Protein AF-A0A259EKZ0-F1 (afdb_monomer_lite)

pLDDT: mean 72.71, std 20.02, range [37.66, 96.44]

Radius of gyration: 30.06 Å; chains: 1; bounding box: 43×75×86 Å

Structure (mmCIF, N/CA/C/O backbone):
data_AF-A0A259EKZ0-F1
#
_entry.id   AF-A0A259EKZ0-F1
#
loop_
_atom_site.group_PDB
_atom_site.id
_atom_site.type_symbol
_atom_site.label_atom_id
_atom_site.label_alt_id
_atom_site.label_comp_id
_atom_site.label_asym_id
_atom_site.label_entity_id
_atom_site.label_seq_id
_atom_site.pdbx_PDB_ins_code
_atom_site.Cartn_x
_atom_site.Cartn_y
_atom_site.Cartn_z
_atom_site.occupancy
_atom_site.B_iso_or_equiv
_atom_site.auth_seq_id
_atom_site.auth_comp_id
_atom_site.auth_asym_id
_atom_site.auth_atom_id
_atom_site.pdbx_PDB_model_num
ATOM 1 N N . MET A 1 1 ? -1.429 -58.057 -19.373 1.00 39.81 1 MET A N 1
ATOM 2 C CA . MET A 1 1 ? -1.289 -56.823 -18.570 1.00 39.81 1 MET A CA 1
ATOM 3 C C . MET A 1 1 ? -2.465 -55.920 -18.912 1.00 39.81 1 MET A C 1
ATOM 5 O O . MET A 1 1 ? -2.456 -55.294 -19.960 1.00 39.81 1 MET A O 1
ATOM 9 N N . ALA A 1 2 ? -3.534 -55.968 -18.116 1.00 43.31 2 ALA A N 1
ATOM 10 C CA . ALA A 1 2 ? -4.742 -55.179 -18.349 1.00 43.31 2 ALA A CA 1
ATOM 11 C C . ALA A 1 2 ? -4.635 -53.874 -17.549 1.00 43.31 2 ALA A C 1
ATOM 13 O O . ALA A 1 2 ? -4.709 -53.898 -16.321 1.00 43.31 2 ALA A O 1
ATOM 14 N N . ASN A 1 3 ? -4.416 -52.750 -18.235 1.00 46.81 3 ASN A N 1
ATOM 15 C CA . ASN A 1 3 ? -4.406 -51.433 -17.605 1.00 46.81 3 ASN A CA 1
ATOM 16 C C . ASN A 1 3 ? -5.841 -51.048 -17.236 1.00 46.81 3 ASN A C 1
ATOM 18 O O . ASN A 1 3 ? -6.674 -50.747 -18.089 1.00 46.81 3 ASN A O 1
ATOM 22 N N . LYS A 1 4 ? -6.137 -51.100 -15.937 1.00 61.44 4 LYS A N 1
ATOM 23 C CA . LYS A 1 4 ? -7.416 -50.691 -15.363 1.00 61.44 4 LYS A CA 1
ATOM 24 C C . LYS A 1 4 ? -7.486 -49.164 -15.424 1.00 61.44 4 LYS A C 1
ATOM 26 O O . LYS A 1 4 ? -6.859 -48.478 -14.624 1.00 61.44 4 LYS A O 1
ATOM 31 N N . HIS A 1 5 ? -8.206 -48.634 -16.409 1.00 58.84 5 HIS A N 1
ATOM 32 C CA . HIS A 1 5 ? -8.471 -47.204 -16.529 1.00 58.84 5 HIS A CA 1
ATOM 33 C C . HIS A 1 5 ? -9.326 -46.749 -15.338 1.00 58.84 5 HIS A C 1
ATOM 35 O O . HIS A 1 5 ? -10.540 -46.955 -15.309 1.00 58.84 5 HIS A O 1
ATOM 41 N N . TYR A 1 6 ? -8.683 -46.164 -14.327 1.00 60.72 6 TYR A N 1
ATOM 42 C CA . TYR A 1 6 ? -9.374 -45.503 -13.227 1.00 60.72 6 TYR A CA 1
ATOM 43 C C . TYR A 1 6 ? -10.045 -44.237 -13.768 1.00 60.72 6 TYR A C 1
ATOM 45 O O . TYR A 1 6 ? -9.389 -43.272 -14.151 1.00 60.72 6 TYR A O 1
ATOM 53 N N . SER A 1 7 ? -11.374 -44.287 -13.852 1.00 58.12 7 SER A N 1
ATOM 54 C CA . SER A 1 7 ? -12.215 -43.179 -14.299 1.00 58.12 7 SER A CA 1
ATOM 55 C C . SER A 1 7 ? -12.015 -41.952 -13.391 1.00 58.12 7 SER A C 1
ATOM 57 O O . SER A 1 7 ? -12.123 -42.084 -12.166 1.00 58.12 7 SER A O 1
ATOM 59 N N . PRO A 1 8 ? -11.791 -40.746 -13.950 1.00 55.62 8 PRO A N 1
ATOM 60 C CA . PRO A 1 8 ? -11.497 -39.522 -13.191 1.00 55.62 8 PRO A CA 1
ATOM 61 C C . PRO A 1 8 ? -12.662 -39.062 -12.299 1.00 55.62 8 PRO A C 1
ATOM 63 O O . PRO A 1 8 ? -12.497 -38.184 -11.457 1.00 55.62 8 PRO A O 1
ATOM 66 N N . ARG A 1 9 ? -13.844 -39.678 -12.440 1.00 53.50 9 ARG A N 1
ATOM 67 C CA . ARG A 1 9 ? -15.024 -39.389 -11.616 1.00 53.50 9 ARG A CA 1
ATOM 68 C C . ARG A 1 9 ? -14.897 -39.864 -10.168 1.00 53.50 9 ARG A C 1
ATOM 70 O O . ARG A 1 9 ? -15.543 -39.290 -9.303 1.00 53.50 9 ARG A O 1
ATOM 77 N N . ILE A 1 10 ? -14.055 -40.863 -9.890 1.00 54.72 10 ILE A N 1
ATOM 78 C CA . ILE A 1 10 ? -13.873 -41.383 -8.523 1.00 54.72 10 ILE A CA 1
ATOM 79 C C . ILE A 1 10 ? -12.970 -40.453 -7.693 1.00 54.72 10 ILE A C 1
ATOM 81 O O . ILE A 1 10 ? -13.181 -40.299 -6.494 1.00 54.72 10 ILE A O 1
ATOM 85 N N . LEU A 1 11 ? -12.024 -39.757 -8.334 1.00 51.75 11 LEU A N 1
ATOM 86 C CA . LEU A 1 11 ? -11.139 -38.788 -7.674 1.00 51.75 11 LEU A CA 1
ATOM 87 C C . LEU A 1 11 ? -11.866 -37.498 -7.257 1.00 51.75 11 LEU A C 1
ATOM 89 O O . LEU A 1 11 ? -11.488 -36.886 -6.263 1.00 51.75 11 LEU A O 1
ATOM 93 N N . LEU A 1 12 ? -12.942 -37.115 -7.952 1.00 55.41 12 LEU A N 1
ATOM 94 C CA . LEU A 1 12 ? -13.707 -35.904 -7.626 1.00 55.41 12 LEU A CA 1
ATOM 95 C C . LEU A 1 12 ? -14.600 -36.059 -6.379 1.00 55.41 12 LEU A C 1
ATOM 97 O O . LEU A 1 12 ? -14.952 -35.064 -5.755 1.00 55.41 12 LEU A O 1
ATOM 101 N N . ALA A 1 13 ? -14.949 -37.291 -5.994 1.00 54.62 13 ALA A N 1
ATOM 102 C CA . ALA A 1 13 ? -15.836 -37.553 -4.858 1.00 54.62 13 ALA A CA 1
ATOM 103 C C . ALA A 1 13 ? -15.136 -37.440 -3.486 1.00 54.62 13 ALA A C 1
ATOM 105 O O . ALA A 1 13 ? -15.801 -37.219 -2.479 1.00 54.62 13 ALA A O 1
ATOM 106 N N . LEU A 1 14 ? -13.803 -37.552 -3.435 1.00 55.97 14 LEU A N 1
ATOM 107 C CA . LEU A 1 14 ? -13.021 -37.515 -2.188 1.00 55.97 14 LEU A CA 1
ATOM 108 C C . LEU A 1 14 ? -12.605 -36.101 -1.740 1.00 55.97 14 LEU A C 1
ATOM 110 O O . LEU A 1 14 ? -12.159 -35.936 -0.610 1.00 55.97 14 LEU A O 1
ATOM 114 N N . LEU A 1 15 ? -12.779 -35.075 -2.581 1.00 58.31 15 LEU A N 1
ATOM 115 C CA . LEU A 1 15 ? -12.463 -33.678 -2.239 1.00 58.31 15 LEU A CA 1
ATOM 116 C C . LEU A 1 15 ? -13.588 -32.947 -1.477 1.00 58.31 15 LEU A C 1
ATOM 118 O O . LEU A 1 15 ? -13.359 -31.857 -0.961 1.00 58.31 15 LEU A O 1
ATOM 122 N N . GLY A 1 16 ? -14.794 -33.520 -1.390 1.00 52.62 16 GLY A N 1
ATOM 123 C CA . GLY A 1 16 ? -15.970 -32.841 -0.825 1.00 52.62 16 GLY A CA 1
ATOM 124 C C . GLY A 1 16 ? -16.167 -32.969 0.691 1.00 52.62 16 GLY A C 1
ATOM 125 O O . GLY A 1 16 ? -16.955 -32.224 1.264 1.00 52.62 16 GLY A O 1
ATOM 126 N N . THR A 1 17 ? -15.484 -33.893 1.368 1.00 58.28 17 THR A N 1
ATOM 127 C CA . THR A 1 17 ? -15.790 -34.256 2.768 1.00 58.28 17 THR A CA 1
ATOM 128 C C . THR A 1 17 ? -15.005 -33.481 3.835 1.00 58.28 17 THR A C 1
ATOM 130 O O . THR A 1 17 ? -15.242 -33.686 5.021 1.00 58.28 17 THR A O 1
ATOM 133 N N . GLY A 1 18 ? -14.106 -32.566 3.454 1.00 49.84 18 GLY A N 1
ATOM 134 C CA . GLY A 1 18 ? -13.255 -31.816 4.394 1.00 49.84 18 GLY A CA 1
ATOM 135 C C . GLY A 1 18 ? -13.807 -30.479 4.915 1.00 49.84 18 GLY A C 1
ATOM 136 O O . GLY A 1 18 ? -13.159 -29.856 5.748 1.00 49.84 18 GLY A O 1
ATOM 137 N N . LEU A 1 19 ? -14.970 -30.010 4.448 1.00 52.25 19 LEU A N 1
ATOM 138 C CA . LEU A 1 19 ? -15.476 -28.653 4.737 1.00 52.25 19 LEU A CA 1
ATOM 139 C C . LEU A 1 19 ? -16.435 -28.534 5.937 1.00 52.25 19 LEU A C 1
ATOM 141 O O . LEU A 1 19 ? -17.083 -27.506 6.099 1.00 52.25 19 LEU A O 1
ATOM 145 N N . LEU A 1 20 ? -16.516 -29.533 6.819 1.00 50.78 20 LEU A N 1
ATOM 146 C CA . LEU A 1 20 ? -17.358 -29.453 8.024 1.00 50.78 20 LEU A CA 1
ATOM 147 C C . LEU A 1 20 ? -16.586 -28.936 9.249 1.00 50.78 20 LEU A C 1
ATOM 149 O O . LEU A 1 20 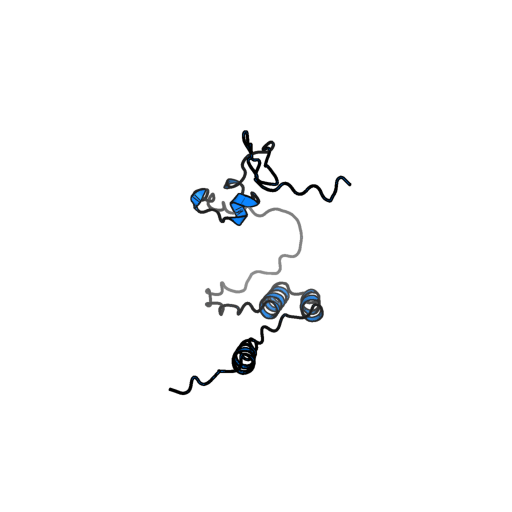? -16.720 -29.457 10.353 1.00 50.78 20 LEU A O 1
ATOM 153 N N . GLY A 1 21 ? -15.787 -27.885 9.069 1.00 52.16 21 GLY A N 1
ATOM 154 C CA . GLY A 1 21 ? -15.396 -27.019 10.178 1.00 52.16 21 GLY A CA 1
ATOM 155 C C . GLY A 1 21 ? -16.528 -26.029 10.430 1.00 52.16 21 GLY A C 1
ATOM 156 O O . GLY A 1 21 ? -16.657 -25.060 9.688 1.00 52.16 21 GLY A O 1
ATOM 157 N N . HIS A 1 22 ? -17.366 -26.269 11.441 1.00 52.97 22 HIS A N 1
ATOM 158 C CA . HIS A 1 22 ? -18.416 -25.327 11.847 1.00 52.97 22 HIS A CA 1
ATOM 159 C C . HIS A 1 22 ? -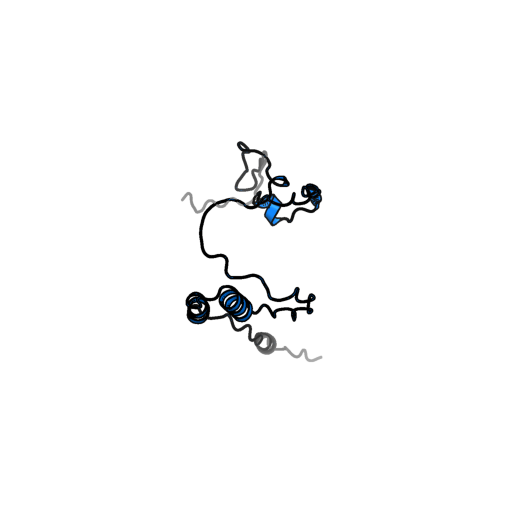17.787 -24.117 12.553 1.00 52.97 22 HIS A C 1
ATOM 161 O O . HIS A 1 22 ? -17.863 -23.979 13.771 1.00 52.97 22 HIS A O 1
ATOM 167 N N . GLY A 1 23 ? -17.145 -23.238 11.786 1.00 58.06 23 GLY A N 1
ATOM 168 C CA . GLY A 1 23 ? -16.910 -21.868 12.216 1.00 58.06 23 GLY A CA 1
ATOM 169 C C . GLY A 1 23 ? -18.242 -21.135 12.157 1.00 58.06 23 GLY A C 1
ATOM 170 O O . GLY A 1 23 ? -18.627 -20.656 11.094 1.00 58.06 23 GLY A O 1
ATOM 171 N N . GLN A 1 24 ? -18.980 -21.107 13.266 1.00 62.53 24 GLN A N 1
ATOM 172 C CA . GLN A 1 24 ? -20.181 -20.282 13.362 1.00 62.53 24 GLN A CA 1
ATOM 173 C C . GLN A 1 24 ? -19.724 -18.824 13.407 1.00 62.53 24 GLN A C 1
ATOM 175 O O . GLN A 1 24 ? -19.212 -18.354 14.422 1.00 62.53 24 GLN A O 1
ATOM 180 N N . ALA A 1 25 ? -19.840 -18.130 12.279 1.00 68.00 25 ALA A N 1
ATOM 181 C CA . ALA A 1 25 ? -19.692 -16.687 12.258 1.00 68.00 25 ALA A CA 1
ATOM 182 C C . ALA A 1 25 ? -20.932 -16.086 12.925 1.00 68.00 25 ALA A C 1
ATOM 184 O O . ALA A 1 25 ? -22.053 -16.349 12.486 1.00 68.00 25 ALA A O 1
ATOM 185 N N . ALA A 1 26 ? -20.728 -15.299 13.980 1.00 79.62 26 ALA A N 1
ATOM 186 C CA . ALA A 1 26 ? -21.817 -14.582 14.620 1.00 79.62 26 ALA A CA 1
ATOM 187 C C . ALA A 1 26 ? -22.533 -13.666 13.616 1.00 79.62 26 ALA A C 1
ATOM 189 O O . ALA A 1 26 ? -21.906 -12.905 12.872 1.00 79.62 26 ALA A O 1
ATOM 190 N N . SER A 1 27 ? -23.857 -13.750 13.611 1.00 88.06 27 SER A N 1
ATOM 191 C CA . SER A 1 27 ? -24.766 -12.925 12.825 1.00 88.06 27 SER A CA 1
ATOM 192 C C . SER A 1 27 ? -24.742 -11.469 13.287 1.00 88.06 27 SER A C 1
ATOM 194 O O . SER A 1 27 ? -24.506 -11.178 14.457 1.00 88.06 27 SER A O 1
ATOM 196 N N . ILE A 1 28 ? -25.065 -10.535 12.386 1.00 88.50 28 ILE A N 1
ATOM 197 C CA . ILE A 1 28 ? -25.149 -9.093 12.698 1.00 88.50 28 ILE A CA 1
ATOM 198 C C . ILE A 1 28 ? -26.066 -8.831 13.908 1.00 88.50 28 ILE A C 1
ATOM 200 O O . ILE A 1 28 ? -25.742 -8.005 14.754 1.00 88.50 28 ILE A O 1
ATOM 204 N N . SER A 1 29 ? -27.163 -9.581 14.048 1.00 90.06 29 SER A N 1
ATOM 205 C CA . SER A 1 29 ? -28.073 -9.464 15.195 1.00 90.06 29 SER A CA 1
ATOM 206 C C . SER A 1 29 ? -27.429 -9.802 16.541 1.00 90.06 29 SER A C 1
ATOM 208 O O . SER A 1 29 ? -27.793 -9.209 17.552 1.00 90.06 29 SER A O 1
ATOM 210 N N . GLU A 1 30 ? -26.478 -10.736 16.577 1.00 89.19 30 GLU A N 1
ATOM 211 C CA . GLU A 1 30 ? -25.772 -11.092 17.813 1.00 89.19 30 GLU A CA 1
ATOM 212 C C . GLU A 1 30 ? -24.794 -9.991 18.236 1.00 89.19 30 GLU A C 1
ATOM 214 O O . GLU A 1 30 ? -24.665 -9.716 19.429 1.00 89.19 30 GLU A O 1
ATOM 219 N N . TRP A 1 31 ? -24.168 -9.310 17.270 1.00 91.94 31 TRP A N 1
ATOM 220 C CA . TRP A 1 31 ? -23.320 -8.142 17.528 1.00 91.94 31 TRP A CA 1
ATOM 221 C C . TRP A 1 31 ? -24.128 -6.958 18.065 1.00 91.94 31 TRP A C 1
ATOM 223 O O . TRP A 1 31 ? -23.744 -6.358 19.068 1.00 91.94 31 TRP A O 1
ATOM 233 N N . GLU A 1 32 ? -25.275 -6.662 17.448 1.00 94.69 32 GLU A N 1
ATOM 234 C CA . GLU A 1 32 ? -26.174 -5.591 17.898 1.00 94.69 32 GLU A CA 1
ATOM 235 C C . GLU A 1 32 ? -26.734 -5.855 19.303 1.00 94.69 32 GLU A C 1
ATOM 237 O O . GLU A 1 32 ? -26.897 -4.929 20.093 1.00 94.69 32 GLU A O 1
ATOM 242 N N . GLY A 1 33 ? -26.960 -7.119 19.676 1.00 95.12 33 GLY A N 1
ATOM 243 C CA . GLY A 1 33 ? -27.395 -7.475 21.028 1.00 95.12 33 GLY A CA 1
ATOM 244 C C . GLY A 1 33 ? -26.440 -6.977 22.121 1.00 95.12 33 GLY A C 1
ATOM 245 O O . GLY A 1 33 ? -26.892 -6.458 23.145 1.00 95.12 33 GLY A O 1
ATOM 246 N N . CYS A 1 34 ? -25.125 -7.064 21.892 1.00 96.31 34 CYS A N 1
ATOM 247 C CA . CYS A 1 34 ? -24.126 -6.614 22.860 1.00 96.31 34 CYS A CA 1
ATOM 248 C C . CYS A 1 34 ? -24.109 -5.083 23.035 1.00 96.31 34 CYS A C 1
ATOM 250 O O . CYS A 1 34 ? -23.795 -4.606 24.126 1.00 96.31 34 CYS A O 1
ATOM 252 N N . SER A 1 35 ? -24.478 -4.298 22.015 1.00 95.50 35 SER A N 1
ATOM 253 C CA . SER A 1 35 ? -24.452 -2.825 22.089 1.00 95.50 35 SER A CA 1
ATOM 254 C C . SER A 1 35 ? -25.453 -2.252 23.102 1.00 95.50 35 SER A C 1
ATOM 256 O O . SER A 1 35 ? -25.212 -1.194 23.681 1.00 95.50 35 SER A O 1
ATOM 258 N N . SER A 1 36 ? -26.534 -2.989 23.374 1.00 96.06 36 SER A N 1
ATOM 259 C CA . SER A 1 36 ? -27.604 -2.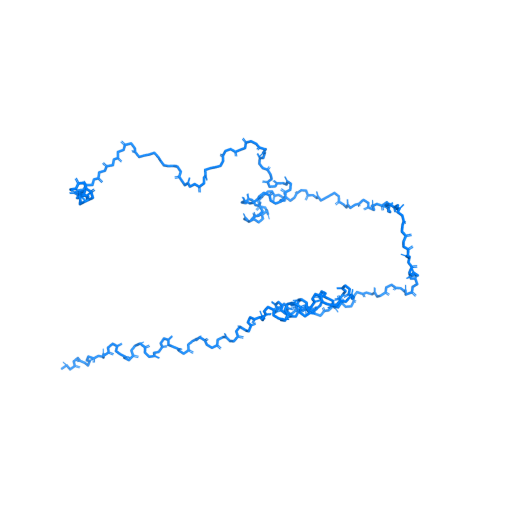605 24.303 1.00 96.06 36 SER A CA 1
ATOM 260 C C . SER A 1 36 ? -27.255 -2.759 25.793 1.00 96.06 36 SER A C 1
ATOM 262 O O . SER A 1 36 ? -28.009 -2.298 26.651 1.00 96.06 36 SER A O 1
ATOM 264 N N . ILE A 1 37 ? -26.120 -3.391 26.124 1.00 96.44 37 ILE A N 1
ATOM 265 C CA . ILE A 1 37 ? -25.712 -3.662 27.509 1.00 96.44 37 ILE A CA 1
AT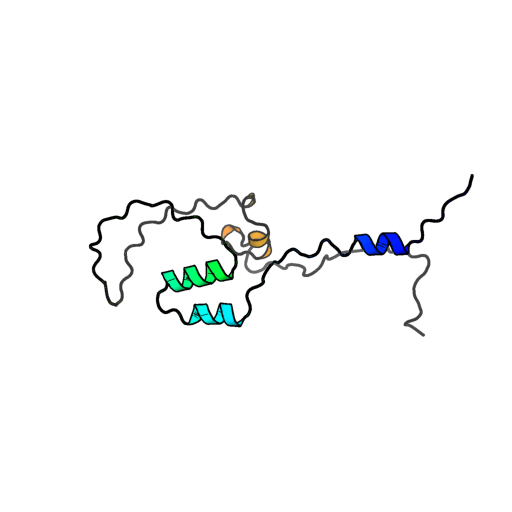OM 266 C C . ILE A 1 37 ? -25.114 -2.388 28.142 1.00 96.44 37 ILE A C 1
ATOM 268 O O . ILE A 1 37 ? -24.098 -1.877 27.652 1.00 96.44 37 ILE A O 1
ATOM 272 N N . PRO A 1 38 ? -25.687 -1.871 29.249 1.00 95.50 38 PRO A N 1
ATOM 273 C CA . PRO A 1 38 ? -25.245 -0.606 29.835 1.00 95.50 38 PRO A CA 1
ATOM 274 C C . PRO A 1 38 ? -23.937 -0.730 30.628 1.00 95.50 38 PRO A C 1
ATOM 276 O O . PRO A 1 38 ? -23.131 0.195 30.609 1.00 95.50 38 PRO A O 1
ATOM 279 N N . ALA A 1 39 ? -23.712 -1.854 31.315 1.00 95.75 39 ALA A N 1
ATOM 280 C CA . ALA A 1 39 ? -22.510 -2.076 32.113 1.00 95.75 39 ALA A CA 1
ATOM 281 C C . ALA A 1 39 ? -21.307 -2.413 31.217 1.00 95.75 39 ALA A C 1
ATOM 283 O O . ALA A 1 39 ? -21.352 -3.364 30.438 1.00 95.75 39 ALA A O 1
ATOM 284 N N . ASP A 1 40 ? -20.221 -1.648 31.342 1.00 93.50 40 ASP A N 1
ATOM 285 C CA . ASP A 1 40 ? -19.069 -1.734 30.434 1.00 93.50 40 ASP A CA 1
ATOM 286 C C . ASP A 1 40 ? -18.386 -3.109 30.445 1.00 93.50 40 ASP A C 1
ATOM 288 O O . ASP A 1 40 ? -18.064 -3.646 29.384 1.00 93.50 40 ASP A O 1
ATOM 292 N N . VAL A 1 41 ? -18.205 -3.698 31.633 1.00 94.44 41 VAL A N 1
ATOM 293 C CA . VAL A 1 41 ? -17.568 -5.018 31.804 1.00 94.44 41 VAL A CA 1
ATOM 294 C C . VAL A 1 41 ? -18.405 -6.117 31.144 1.00 94.44 41 VAL A C 1
ATOM 296 O O . VAL A 1 41 ? -17.870 -6.945 30.407 1.00 94.44 41 VAL A O 1
ATOM 299 N N . ASP A 1 42 ? -19.723 -6.085 31.338 1.00 94.81 42 ASP A N 1
ATOM 300 C CA . ASP A 1 42 ? -20.641 -7.074 30.767 1.00 94.81 42 ASP A CA 1
ATOM 301 C C . ASP A 1 42 ? -20.753 -6.926 29.244 1.00 94.81 42 ASP A C 1
ATOM 303 O O . ASP A 1 42 ? -20.804 -7.918 28.510 1.00 94.81 42 ASP A O 1
ATOM 307 N N . ARG A 1 43 ? -20.739 -5.682 28.746 1.00 96.19 43 ARG A N 1
ATOM 308 C CA . ARG A 1 43 ? -20.730 -5.383 27.311 1.00 96.19 43 ARG A CA 1
ATOM 309 C C . ARG A 1 43 ? -19.471 -5.928 26.640 1.00 96.19 43 ARG A C 1
ATOM 311 O O . ARG A 1 43 ? -19.569 -6.555 25.587 1.00 96.19 43 ARG A O 1
ATOM 318 N N . LEU A 1 44 ? -18.304 -5.732 27.255 1.00 94.38 44 LEU A N 1
ATOM 319 C CA . LEU A 1 44 ? -17.039 -6.263 26.747 1.00 94.38 44 LEU A CA 1
ATOM 320 C C . LEU A 1 44 ? -17.036 -7.799 26.731 1.00 94.38 44 LEU A C 1
ATOM 322 O O . LEU A 1 44 ? -16.740 -8.399 25.698 1.00 94.38 44 LEU A O 1
ATOM 326 N N . ALA A 1 45 ? -17.461 -8.433 27.828 1.00 94.31 45 ALA A N 1
ATOM 327 C CA . ALA A 1 45 ? -17.560 -9.890 27.915 1.00 94.31 45 ALA A CA 1
ATOM 328 C C . ALA A 1 45 ? -18.514 -10.486 26.857 1.00 94.31 45 ALA A C 1
ATOM 330 O O . ALA A 1 45 ? -18.273 -11.577 26.332 1.00 94.31 45 ALA A O 1
ATOM 331 N N . CYS A 1 46 ? -19.586 -9.766 26.505 1.00 94.69 46 CYS A N 1
ATOM 332 C CA . CYS A 1 46 ? -20.491 -10.149 25.424 1.00 94.69 46 CYS A CA 1
ATOM 333 C C . CYS A 1 46 ? -19.778 -10.175 24.065 1.00 94.69 46 CYS A C 1
ATOM 335 O O . CYS A 1 46 ? -19.833 -11.196 23.377 1.00 94.69 46 CYS A O 1
ATOM 337 N N . TYR A 1 47 ? -19.075 -9.098 23.702 1.00 94.25 47 TYR A N 1
ATOM 338 C CA . TYR A 1 47 ? -18.349 -9.023 22.431 1.00 94.25 47 TYR A CA 1
ATOM 339 C C . TYR A 1 47 ? -17.242 -10.070 22.323 1.00 94.25 47 TYR A C 1
ATOM 341 O O . TYR A 1 47 ? -17.105 -10.699 21.273 1.00 94.25 47 TYR A O 1
ATOM 349 N N . ASP A 1 48 ? -16.501 -10.317 23.403 1.00 92.75 48 ASP A N 1
ATOM 350 C CA . ASP A 1 48 ? -15.460 -11.345 23.418 1.00 92.75 48 ASP A CA 1
ATOM 351 C C . ASP A 1 48 ? -16.038 -12.729 23.110 1.00 92.75 48 ASP A C 1
ATOM 353 O O . ASP A 1 48 ? -15.535 -13.430 22.227 1.00 92.75 48 ASP A O 1
ATOM 357 N N . ARG A 1 49 ? -17.162 -13.081 23.746 1.00 90.62 49 ARG A N 1
ATOM 358 C CA . ARG A 1 49 ? -17.875 -14.338 23.489 1.00 90.62 49 ARG A CA 1
ATOM 359 C C . ARG A 1 49 ? -18.363 -14.443 22.042 1.00 90.62 49 ARG A C 1
ATOM 361 O O . ARG A 1 49 ? -18.167 -15.483 21.420 1.00 90.62 49 ARG A O 1
ATOM 368 N N . VAL A 1 50 ? -18.978 -13.386 21.505 1.00 92.88 50 VAL A N 1
ATOM 369 C CA . VAL A 1 50 ? -19.501 -13.352 20.123 1.00 92.88 50 VAL A CA 1
ATOM 370 C C . VAL A 1 50 ? -18.368 -13.413 19.088 1.00 92.88 50 VAL A C 1
ATOM 372 O O . VAL A 1 50 ? -18.516 -14.036 18.040 1.00 92.88 50 VAL A O 1
ATOM 375 N N . SER A 1 51 ? -17.197 -12.854 19.405 1.00 89.81 51 SER A N 1
ATOM 376 C CA . SER A 1 51 ? -16.002 -12.911 18.554 1.00 89.81 51 SER A CA 1
ATOM 377 C C . SER A 1 51 ? -15.307 -14.281 18.523 1.00 89.81 51 SER A C 1
ATOM 379 O O . SER A 1 51 ? -14.341 -14.460 17.780 1.00 89.81 51 SER A O 1
ATOM 381 N N . GLY A 1 52 ? -15.757 -15.243 19.337 1.00 84.06 52 GLY A N 1
ATOM 382 C CA . GLY A 1 52 ? -15.126 -16.557 19.464 1.00 84.06 52 GLY A CA 1
ATOM 383 C C . GLY A 1 52 ? -13.794 -16.537 20.219 1.00 84.06 52 GLY A C 1
ATOM 384 O O . GLY A 1 52 ? -13.091 -17.548 20.245 1.00 84.06 52 GLY A O 1
ATOM 385 N N . ARG A 1 53 ? -13.431 -15.415 20.856 1.00 74.94 53 ARG A N 1
ATOM 386 C CA . ARG A 1 53 ? -12.295 -15.363 21.779 1.00 74.94 53 ARG A CA 1
ATOM 387 C C . ARG A 1 53 ? -12.714 -16.039 23.080 1.00 74.94 53 ARG A C 1
ATOM 389 O O . ARG A 1 53 ? -13.479 -15.485 23.864 1.00 74.94 53 ARG A O 1
ATOM 396 N N . SER A 1 54 ? -12.212 -17.248 23.328 1.00 61.69 54 SER A N 1
ATOM 397 C CA . SER A 1 54 ? -12.290 -17.850 24.658 1.00 61.69 54 SER A CA 1
ATOM 398 C C . SER A 1 54 ? -11.481 -16.976 25.613 1.00 61.69 54 SER A C 1
ATOM 400 O O . SER A 1 54 ? -10.252 -16.948 25.524 1.00 61.69 54 SER A O 1
ATOM 402 N N . GLN A 1 55 ? -12.167 -16.238 26.485 1.00 59.91 55 GLN A N 1
ATOM 403 C CA . GLN A 1 55 ? -11.536 -15.514 27.583 1.00 59.91 55 GLN A CA 1
ATOM 404 C C . GLN A 1 55 ? -10.642 -16.501 28.356 1.00 59.91 55 GLN A C 1
ATOM 406 O O . GLN A 1 55 ? -11.149 -17.525 28.829 1.00 59.91 55 GLN A O 1
ATOM 411 N N . PRO A 1 56 ? -9.323 -16.248 28.474 1.00 58.00 56 PRO A N 1
ATOM 412 C CA . PRO A 1 56 ? -8.528 -16.906 29.496 1.00 58.00 56 PRO A CA 1
ATOM 413 C C . PRO A 1 56 ? -9.234 -16.662 30.828 1.00 58.00 56 PRO A C 1
ATOM 415 O O . PRO A 1 56 ? -9.669 -15.538 31.087 1.00 58.00 56 PRO A O 1
ATOM 418 N N . GLN A 1 57 ? -9.400 -17.705 31.644 1.00 54.12 57 GLN A N 1
ATOM 419 C CA . GLN A 1 57 ? -9.933 -17.511 32.988 1.00 54.12 57 GLN A CA 1
ATOM 420 C C . GLN A 1 57 ? -9.135 -16.395 33.672 1.00 54.12 57 GLN A C 1
ATOM 422 O O . GLN A 1 57 ? -7.905 -16.402 33.569 1.00 54.12 57 GLN A O 1
ATOM 427 N N . PRO A 1 58 ? -9.802 -15.436 34.336 1.00 53.19 58 PRO A N 1
ATOM 428 C CA . PRO A 1 58 ? -9.090 -14.460 35.131 1.00 53.19 58 PRO A CA 1
ATOM 429 C C . PRO A 1 58 ? -8.331 -15.223 36.215 1.00 53.19 58 PRO A C 1
ATOM 431 O O . PRO A 1 58 ? -8.932 -15.748 37.152 1.00 53.19 58 PRO A O 1
ATOM 434 N N . GLU A 1 59 ? -7.010 -15.310 36.061 1.00 50.66 59 GLU A N 1
ATOM 435 C CA . GLU A 1 59 ? -6.118 -15.603 37.173 1.00 50.66 59 GLU A CA 1
ATOM 436 C C . GLU A 1 59 ? -6.446 -14.555 38.232 1.00 50.66 59 GLU A C 1
ATOM 438 O O . GLU A 1 59 ? -6.390 -13.350 37.963 1.00 50.66 59 GLU A O 1
ATOM 443 N N . ALA A 1 60 ? -6.905 -15.014 39.392 1.00 46.41 60 ALA A N 1
ATOM 444 C CA . ALA A 1 60 ? -7.367 -14.150 40.460 1.00 46.41 60 ALA A CA 1
ATOM 445 C C . ALA A 1 60 ? -6.203 -13.280 40.952 1.00 46.41 60 ALA A C 1
ATOM 447 O O . ALA A 1 60 ? -5.442 -13.664 41.839 1.00 46.41 60 ALA A O 1
ATOM 448 N N . ALA A 1 61 ? -6.065 -12.086 40.380 1.00 56.16 61 ALA A N 1
ATOM 449 C CA . ALA A 1 61 ? -5.283 -11.030 40.988 1.00 56.16 61 ALA A CA 1
ATOM 450 C C . ALA A 1 61 ? -5.926 -10.706 42.352 1.00 56.16 61 ALA A C 1
ATOM 452 O O . ALA A 1 61 ? -7.159 -10.635 42.437 1.00 56.16 61 ALA A O 1
ATOM 453 N N . PRO A 1 62 ? -5.138 -10.534 43.429 1.00 45.84 62 PRO A N 1
ATOM 454 C CA . PRO A 1 62 ? -5.676 -10.250 44.751 1.00 45.84 62 PRO A CA 1
ATOM 455 C C . PRO A 1 62 ? -6.590 -9.026 44.704 1.00 45.84 62 PRO A C 1
ATOM 457 O O . PRO A 1 62 ? -6.181 -7.962 44.245 1.00 45.84 62 PRO A O 1
ATOM 460 N N . ILE A 1 63 ? -7.822 -9.189 45.181 1.00 46.50 63 ILE A N 1
ATOM 461 C CA . ILE A 1 63 ? -8.809 -8.116 45.308 1.00 46.50 63 ILE A CA 1
ATOM 462 C C . ILE A 1 63 ? -8.289 -7.145 46.383 1.00 46.50 63 ILE A C 1
ATOM 464 O O . ILE A 1 63 ? -8.203 -7.547 47.548 1.00 46.50 63 ILE A O 1
ATOM 468 N N . PRO A 1 64 ? -7.927 -5.888 46.059 1.00 51.91 64 PRO A N 1
ATOM 469 C CA . PRO A 1 64 ? -7.735 -4.882 47.094 1.00 51.91 64 PRO A CA 1
ATOM 470 C C . PRO A 1 64 ? -9.096 -4.586 47.751 1.00 51.91 64 PRO A C 1
ATOM 472 O O . PRO A 1 64 ? -10.127 -4.646 47.075 1.00 51.91 64 PRO A O 1
ATOM 475 N N . PRO A 1 65 ? -9.133 -4.310 49.066 1.00 42.91 65 PRO A N 1
ATOM 476 C CA . PRO A 1 65 ? -10.377 -4.208 49.821 1.00 42.91 65 PRO A CA 1
ATOM 477 C C . PRO A 1 65 ? -11.343 -3.181 49.218 1.00 42.91 65 PRO A C 1
ATOM 479 O O . PRO A 1 65 ? -10.958 -2.089 48.796 1.00 42.91 65 PRO A O 1
ATOM 482 N N . ALA A 1 66 ? -12.614 -3.578 49.184 1.00 49.66 66 ALA A N 1
ATOM 483 C CA . ALA A 1 66 ? -13.730 -2.825 48.642 1.00 49.66 66 ALA A CA 1
ATOM 484 C C . ALA A 1 66 ? -14.079 -1.627 49.535 1.00 49.66 66 ALA A C 1
ATOM 486 O O . ALA A 1 66 ? -14.987 -1.710 50.348 1.00 49.66 66 ALA A O 1
ATOM 487 N N . ASP A 1 67 ? -13.373 -0.515 49.351 1.00 42.84 67 ASP A N 1
ATOM 488 C CA . ASP A 1 67 ? -13.785 0.808 49.830 1.00 42.84 67 ASP A CA 1
ATOM 489 C C . ASP A 1 67 ? -13.322 1.894 48.846 1.00 42.84 67 ASP A C 1
ATOM 491 O O . ASP A 1 67 ? -12.594 2.827 49.175 1.00 42.84 67 ASP A O 1
ATOM 495 N N . ALA A 1 68 ? -13.760 1.790 47.592 1.00 42.59 68 ALA A N 1
ATOM 496 C CA . ALA A 1 68 ? -13.738 2.914 46.663 1.00 42.59 68 ALA A CA 1
ATOM 497 C C . ALA A 1 68 ? -15.184 3.332 46.406 1.00 42.59 68 ALA A C 1
ATOM 499 O O . ALA A 1 68 ? -15.874 2.815 45.526 1.00 42.59 68 ALA A O 1
ATOM 500 N N . LYS A 1 69 ? -15.665 4.246 47.255 1.00 40.81 69 LYS A N 1
ATOM 501 C CA . LYS A 1 69 ? -16.914 4.977 47.043 1.00 40.81 69 LYS A CA 1
ATOM 502 C C . LYS A 1 69 ? -16.978 5.481 45.602 1.00 40.81 69 LYS A C 1
ATOM 504 O O . LYS A 1 69 ? -16.008 6.035 45.092 1.00 40.81 69 LYS A O 1
ATOM 509 N N . ARG A 1 70 ? -18.163 5.330 45.005 1.00 47.84 70 ARG A N 1
ATOM 510 C CA . ARG A 1 70 ? -18.608 6.023 43.792 1.00 47.84 70 ARG A CA 1
ATOM 511 C C . ARG A 1 70 ? -18.142 7.483 43.835 1.00 47.84 70 ARG A C 1
ATOM 513 O O . ARG A 1 70 ? -18.639 8.255 44.652 1.00 47.84 70 ARG A O 1
ATOM 520 N N . ALA A 1 71 ? -17.182 7.833 42.987 1.00 37.66 71 ALA A N 1
ATOM 521 C CA . ALA A 1 71 ? -16.862 9.216 42.680 1.00 37.66 71 ALA A CA 1
ATOM 522 C C . ALA A 1 71 ? -17.653 9.589 41.427 1.00 37.66 71 ALA A C 1
ATOM 524 O O . ALA A 1 71 ? -17.199 9.418 40.296 1.00 37.66 71 ALA A O 1
ATOM 525 N N . ASP A 1 72 ? -18.884 10.030 41.665 1.00 39.50 72 ASP A N 1
ATOM 526 C CA . ASP A 1 72 ? -19.622 10.860 40.731 1.00 39.50 72 ASP A CA 1
ATOM 527 C C . ASP A 1 72 ? -18.789 12.110 40.374 1.00 39.50 72 ASP A C 1
ATOM 529 O O . ASP A 1 72 ? -18.331 12.835 41.252 1.00 39.50 72 ASP A O 1
ATOM 533 N N . LEU A 1 73 ? -18.647 12.335 39.066 1.00 46.88 73 LEU A N 1
ATOM 534 C CA . LEU A 1 73 ? -18.706 13.622 38.359 1.00 46.88 73 LEU A CA 1
ATOM 535 C C . LEU A 1 73 ? -17.702 14.760 38.703 1.00 46.88 73 LEU A C 1
ATOM 537 O O . LEU A 1 73 ? -17.814 15.457 39.707 1.00 46.88 73 LEU A O 1
ATOM 541 N N . GLN A 1 74 ? -16.915 15.096 37.663 1.00 39.84 74 GLN A N 1
ATOM 542 C CA . GLN A 1 74 ? -16.418 16.436 37.259 1.00 39.84 74 GLN A CA 1
ATOM 543 C C . GLN A 1 74 ? -15.000 16.870 37.720 1.00 39.84 74 GLN A C 1
ATOM 545 O O . GLN A 1 74 ? -14.398 16.298 38.618 1.00 39.84 74 GLN A O 1
ATOM 550 N N . PRO A 1 75 ? -14.410 17.853 37.012 1.00 45.31 75 PRO A N 1
ATOM 551 C CA . PRO A 1 75 ? -13.279 17.771 36.096 1.00 45.31 75 PRO A CA 1
ATOM 552 C C . PRO A 1 75 ? -11.953 18.167 36.761 1.00 45.31 75 PRO A C 1
ATOM 554 O O . PRO A 1 75 ? -11.785 19.273 37.270 1.00 45.31 75 PRO A O 1
ATOM 557 N N . GLY A 1 76 ? -10.957 17.306 36.665 1.00 39.94 76 GLY A N 1
ATOM 558 C CA . GLY A 1 76 ? -9.622 17.617 37.146 1.00 39.94 76 GLY A CA 1
ATOM 559 C C . GLY A 1 76 ? -8.776 16.384 36.970 1.00 39.94 76 GLY A C 1
ATOM 560 O O . GLY A 1 76 ? -8.960 15.407 37.686 1.00 39.94 76 GLY A O 1
ATOM 561 N N . LEU A 1 77 ? -7.926 16.412 35.948 1.00 42.19 77 LEU A N 1
ATOM 562 C CA . LEU A 1 77 ? -6.985 15.343 35.646 1.00 42.19 77 LEU A CA 1
ATOM 563 C C . LEU A 1 77 ? -6.271 14.904 36.938 1.00 42.19 77 LEU A C 1
ATOM 565 O O . LEU A 1 77 ? -5.658 15.753 37.592 1.00 42.19 77 LEU A O 1
ATOM 569 N N . PRO A 1 78 ? -6.316 13.613 37.315 1.00 44.56 78 PRO A N 1
ATOM 570 C CA . PRO A 1 78 ? -5.399 13.110 38.324 1.00 44.56 78 PRO A CA 1
ATOM 571 C C . PRO A 1 78 ? -3.968 13.273 37.789 1.00 44.56 78 PRO A C 1
ATOM 573 O O . PRO A 1 78 ? -3.771 13.225 36.568 1.00 44.56 78 PRO A O 1
ATOM 576 N N . PRO A 1 79 ? -2.952 13.472 38.651 1.00 47.09 79 PRO A N 1
ATOM 577 C CA . PRO A 1 79 ? -1.576 13.404 38.196 1.00 47.09 79 PRO A CA 1
ATOM 578 C C . PRO A 1 79 ? -1.393 12.018 37.589 1.00 47.09 79 PRO A C 1
ATOM 580 O O . PRO A 1 79 ? -1.497 11.008 38.286 1.00 47.09 79 PRO A O 1
ATOM 583 N N . VAL A 1 80 ? -1.192 11.977 36.271 1.00 53.62 80 VAL A N 1
ATOM 584 C CA . VAL A 1 80 ? -0.749 10.778 35.573 1.00 53.62 80 VAL A CA 1
ATOM 585 C C . VAL A 1 80 ? 0.537 10.389 36.283 1.00 53.62 80 VAL A C 1
ATOM 587 O O . VAL A 1 80 ? 1.555 11.068 36.140 1.00 53.62 80 VAL A O 1
ATOM 590 N N . ALA A 1 81 ? 0.461 9.362 37.134 1.00 54.50 81 ALA A N 1
ATOM 591 C CA . ALA A 1 81 ? 1.639 8.701 37.660 1.00 54.50 81 ALA A CA 1
ATOM 592 C C . ALA A 1 81 ? 2.524 8.454 36.447 1.00 54.50 81 ALA A C 1
ATOM 594 O O . ALA A 1 81 ? 2.027 7.891 35.470 1.00 54.50 81 ALA A O 1
ATOM 595 N N . ALA A 1 82 ? 3.746 8.996 36.476 1.00 51.56 82 ALA A N 1
ATOM 596 C CA . ALA A 1 82 ? 4.665 8.968 35.353 1.00 51.56 82 ALA A CA 1
ATOM 597 C C . ALA A 1 82 ? 4.675 7.550 34.793 1.00 51.56 82 ALA A C 1
ATOM 599 O O . ALA A 1 82 ? 5.229 6.636 35.408 1.00 51.56 82 ALA A O 1
ATOM 600 N N . GLN A 1 83 ? 3.978 7.364 33.669 1.00 57.59 83 GLN A N 1
ATOM 601 C CA . GLN A 1 83 ? 4.057 6.113 32.953 1.00 57.59 83 GLN A CA 1
ATOM 602 C C . GLN A 1 83 ? 5.542 5.970 32.638 1.00 57.59 83 GLN A C 1
ATOM 604 O O . GLN A 1 83 ? 6.142 6.963 32.202 1.00 57.59 83 GLN A O 1
ATOM 609 N N . PRO A 1 84 ? 6.171 4.824 32.949 1.00 48.62 84 PRO A N 1
ATOM 610 C CA . PRO A 1 84 ? 7.555 4.618 32.572 1.00 48.62 84 PRO A CA 1
ATOM 611 C C . PRO A 1 84 ? 7.642 4.973 31.095 1.00 48.62 84 PRO A C 1
ATOM 613 O O . PRO A 1 84 ? 6.849 4.460 30.304 1.00 48.62 84 PRO A O 1
ATOM 616 N N . VAL A 1 85 ? 8.506 5.943 30.771 1.00 52.72 85 VAL A N 1
ATOM 617 C CA . VAL A 1 85 ? 8.739 6.379 29.395 1.00 52.72 85 VAL A CA 1
ATOM 618 C C . VAL A 1 85 ? 8.896 5.094 28.593 1.00 52.72 85 VAL A C 1
ATOM 620 O O . VAL A 1 85 ? 9.795 4.316 28.934 1.00 52.72 85 VAL A O 1
ATOM 623 N N . PRO A 1 86 ? 7.999 4.800 27.633 1.00 56.22 86 PRO A N 1
ATOM 624 C CA . PRO A 1 86 ? 8.145 3.607 26.832 1.00 56.22 86 PRO A CA 1
ATOM 625 C C . PRO A 1 86 ? 9.535 3.697 26.220 1.00 56.22 86 PRO A C 1
ATOM 627 O O . PRO A 1 86 ? 9.859 4.674 25.544 1.00 56.22 86 PRO A O 1
ATOM 630 N N . VAL A 1 87 ? 10.400 2.740 26.553 1.00 62.97 87 VAL A N 1
ATOM 631 C CA . VAL A 1 87 ? 11.642 2.561 25.811 1.00 62.97 87 VAL A CA 1
ATOM 632 C C . VAL A 1 87 ? 11.179 2.355 24.381 1.00 62.97 87 VAL A C 1
ATOM 634 O O . VAL A 1 87 ? 10.468 1.381 24.129 1.00 62.97 87 VAL A O 1
ATOM 637 N N . ALA A 1 88 ? 11.482 3.317 23.505 1.00 61.38 88 ALA A N 1
ATOM 638 C CA . ALA A 1 88 ? 11.040 3.276 22.122 1.00 61.38 88 ALA A CA 1
ATOM 639 C C . ALA A 1 88 ? 11.420 1.892 21.571 1.00 61.38 88 ALA A C 1
ATOM 641 O O . ALA A 1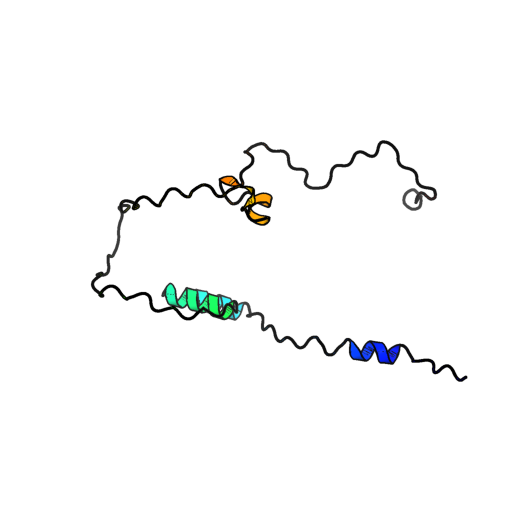 88 ? 12.600 1.523 21.661 1.00 61.38 88 ALA A O 1
ATOM 642 N N . PRO A 1 89 ? 10.445 1.075 21.136 1.00 61.53 89 PRO A N 1
ATOM 643 C CA . PRO A 1 89 ? 10.736 -0.262 20.657 1.00 61.53 89 PRO A CA 1
ATOM 644 C C . PRO A 1 89 ? 11.724 -0.154 19.499 1.00 61.53 89 PRO A C 1
ATOM 646 O O . PRO A 1 89 ? 11.610 0.734 18.654 1.00 61.53 89 PRO A O 1
ATOM 649 N N . ASP A 1 90 ? 12.710 -1.051 19.478 1.00 64.50 90 ASP A N 1
ATOM 650 C CA . ASP A 1 90 ? 13.629 -1.168 18.349 1.00 64.50 90 ASP A CA 1
ATOM 651 C C . ASP A 1 90 ? 12.794 -1.246 17.051 1.00 64.50 90 ASP A C 1
ATOM 653 O O . ASP A 1 90 ? 11.866 -2.062 16.990 1.00 64.50 90 ASP A O 1
ATOM 657 N N . PRO A 1 91 ? 13.038 -0.398 16.032 1.00 62.84 91 PRO A N 1
ATOM 658 C CA . PRO A 1 91 ? 12.230 -0.347 14.811 1.00 62.84 91 PRO A CA 1
ATOM 659 C C . PRO A 1 91 ? 12.121 -1.701 14.084 1.00 62.84 91 PRO A C 1
ATOM 661 O O . PRO A 1 91 ? 11.165 -1.931 13.327 1.00 62.84 91 PRO A O 1
ATOM 664 N N . GLU A 1 92 ? 13.049 -2.633 14.327 1.00 65.69 92 GLU A N 1
ATOM 665 C CA . GLU A 1 92 ? 12.945 -4.006 13.822 1.00 65.69 92 GLU A CA 1
ATOM 666 C C . GLU A 1 92 ? 11.817 -4.818 14.487 1.00 65.69 92 GLU A C 1
ATOM 668 O O . GLU A 1 92 ? 11.206 -5.667 13.829 1.00 65.69 92 GLU A O 1
ATOM 673 N N . LEU A 1 93 ? 11.462 -4.504 15.738 1.00 71.06 93 LEU A N 1
ATOM 674 C CA . LEU A 1 93 ? 10.403 -5.159 16.517 1.00 71.06 93 LEU A CA 1
ATOM 675 C C . LEU A 1 93 ? 8.988 -4.680 16.165 1.00 71.06 93 LEU A C 1
ATOM 677 O O . LEU A 1 93 ? 8.009 -5.291 16.601 1.00 71.06 93 LEU A O 1
ATOM 681 N N . LEU A 1 94 ? 8.847 -3.619 15.366 1.00 81.69 94 LEU A N 1
ATOM 682 C CA . LEU A 1 94 ? 7.537 -3.165 14.904 1.00 81.69 94 LEU A CA 1
ATOM 683 C C . LEU A 1 94 ? 6.880 -4.221 14.006 1.00 81.69 94 LEU A C 1
ATOM 685 O O . LEU A 1 94 ? 7.514 -4.863 13.165 1.00 81.69 94 LEU A O 1
ATOM 689 N N . SER A 1 95 ? 5.567 -4.393 14.151 1.00 88.56 95 SER A N 1
ATOM 690 C CA . SER A 1 95 ? 4.819 -5.299 13.279 1.00 88.56 95 SER A CA 1
ATOM 691 C C . SER A 1 95 ? 4.851 -4.816 11.821 1.00 88.56 95 SER A C 1
ATOM 693 O O . SER A 1 95 ? 4.964 -3.622 11.534 1.00 88.56 95 SER A O 1
ATOM 695 N N . THR A 1 96 ? 4.691 -5.733 10.862 1.00 89.69 96 THR A N 1
ATOM 696 C CA . THR A 1 96 ? 4.599 -5.375 9.433 1.00 89.69 96 THR A CA 1
ATOM 697 C C . THR A 1 96 ? 3.475 -4.374 9.162 1.00 89.69 96 THR A C 1
ATOM 699 O O . THR A 1 96 ? 3.637 -3.492 8.322 1.00 89.69 96 THR A O 1
ATOM 702 N N . LEU A 1 97 ? 2.358 -4.475 9.891 1.00 91.06 97 LEU A N 1
ATOM 703 C CA . LEU A 1 97 ? 1.256 -3.522 9.778 1.00 91.06 97 LEU A CA 1
ATOM 704 C C . LEU A 1 97 ? 1.637 -2.152 10.329 1.00 91.06 97 LEU A C 1
ATOM 706 O O . LEU A 1 97 ? 1.383 -1.166 9.649 1.00 91.06 97 LEU A O 1
ATOM 710 N N . SER A 1 98 ? 2.283 -2.094 11.496 1.00 90.94 98 SER A N 1
ATOM 711 C CA . SER A 1 98 ? 2.760 -0.830 12.067 1.00 90.94 98 SER A CA 1
ATOM 712 C C . SER A 1 98 ? 3.681 -0.100 11.087 1.00 90.94 98 SER A C 1
ATOM 714 O O . SER A 1 98 ? 3.447 1.064 10.786 1.00 90.94 98 SER A O 1
ATOM 716 N N . ARG A 1 99 ? 4.631 -0.802 10.456 1.00 86.62 99 ARG A N 1
ATOM 717 C CA . ARG A 1 99 ? 5.516 -0.204 9.439 1.00 86.62 99 ARG A CA 1
ATOM 718 C C . ARG A 1 99 ? 4.800 0.203 8.150 1.00 86.62 99 ARG A C 1
ATOM 720 O O . ARG A 1 99 ? 5.138 1.228 7.563 1.00 86.62 99 ARG A O 1
ATOM 727 N N . HIS A 1 100 ? 3.850 -0.602 7.671 1.00 88.06 100 HIS A N 1
ATOM 728 C CA . HIS A 1 100 ? 3.133 -0.304 6.426 1.00 88.06 100 HIS A CA 1
ATOM 729 C C . HIS A 1 100 ? 2.166 0.877 6.584 1.00 88.06 100 HIS A C 1
ATOM 731 O O . HIS A 1 100 ? 2.052 1.704 5.679 1.00 88.06 100 HIS A O 1
ATOM 737 N N . TRP A 1 101 ? 1.502 0.963 7.738 1.00 88.94 101 TRP A N 1
ATOM 738 C CA . TRP A 1 101 ? 0.467 1.954 8.035 1.00 88.94 101 TRP A CA 1
ATOM 739 C C . TRP A 1 101 ? 0.942 3.120 8.910 1.00 88.94 101 TRP A C 1
ATOM 741 O O . TRP A 1 101 ? 0.166 4.042 9.125 1.00 88.94 101 TRP A O 1
ATOM 751 N N . GLU A 1 102 ? 2.190 3.096 9.384 1.00 89.38 102 GLU A N 1
ATOM 752 C CA . GLU A 1 102 ? 2.779 4.094 10.293 1.00 89.38 102 GLU A CA 1
ATOM 753 C C . GLU A 1 102 ? 1.919 4.362 11.539 1.00 89.38 102 GLU A C 1
ATOM 755 O O . GLU A 1 102 ? 1.603 5.508 11.860 1.00 89.38 102 GLU A O 1
ATOM 760 N N . LEU A 1 103 ? 1.484 3.291 12.213 1.00 89.56 103 LEU A N 1
ATOM 761 C CA . LEU A 1 103 ? 0.545 3.398 13.339 1.00 89.56 103 LEU A CA 1
ATOM 762 C C . LEU A 1 103 ? 1.188 3.995 14.596 1.00 89.56 103 LEU A C 1
ATOM 764 O O . LEU A 1 103 ? 0.554 4.799 15.278 1.00 89.56 103 LEU A O 1
ATOM 768 N N . ASP A 1 104 ? 2.423 3.589 14.886 1.00 88.31 104 ASP A N 1
ATOM 769 C CA . ASP A 1 104 ? 3.180 4.013 16.064 1.00 88.31 104 ASP A CA 1
ATOM 770 C C . ASP A 1 104 ? 4.088 5.204 15.725 1.00 88.31 104 ASP A C 1
ATOM 772 O O . ASP A 1 104 ? 4.482 5.391 14.568 1.00 88.31 104 ASP A O 1
ATOM 776 N N . ASP A 1 105 ? 4.450 6.012 16.724 1.00 86.75 105 ASP A N 1
ATOM 777 C CA . ASP A 1 105 ? 5.302 7.190 16.514 1.00 86.75 105 ASP A CA 1
ATOM 778 C C . ASP A 1 105 ? 6.692 6.808 15.981 1.00 86.75 105 ASP A C 1
ATOM 780 O O . ASP A 1 105 ? 7.246 7.512 15.137 1.00 86.75 105 ASP A O 1
ATOM 784 N N . GLU A 1 106 ? 7.214 5.651 16.388 1.00 87.62 106 GLU A N 1
ATOM 785 C CA . GLU A 1 106 ? 8.478 5.082 15.915 1.00 87.62 106 GLU A CA 1
ATOM 786 C C . GLU A 1 106 ? 8.410 4.594 14.458 1.00 87.62 106 GLU A C 1
ATOM 788 O O . GLU A 1 106 ? 9.440 4.470 13.795 1.00 87.62 106 GLU A O 1
ATOM 793 N N . ALA A 1 107 ? 7.207 4.320 13.937 1.00 87.31 107 ALA A N 1
ATOM 794 C CA . ALA A 1 107 ? 6.991 3.855 12.567 1.00 87.31 107 ALA A CA 1
ATOM 795 C C . ALA A 1 107 ? 6.870 5.002 11.550 1.00 87.31 107 ALA A C 1
ATOM 797 O O . ALA A 1 107 ? 6.898 4.750 10.339 1.00 87.31 107 ALA A O 1
ATOM 798 N N . LYS A 1 108 ? 6.709 6.245 12.024 1.00 88.50 108 LYS A N 1
ATOM 799 C CA . LYS A 1 108 ? 6.485 7.421 11.178 1.00 88.50 108 LYS A CA 1
ATOM 800 C C . LYS A 1 108 ? 7.741 7.789 10.406 1.00 88.50 108 LYS A C 1
ATOM 802 O O . LYS A 1 108 ? 8.796 8.028 10.985 1.00 88.50 108 LYS A O 1
ATOM 807 N N . GLN A 1 109 ? 7.619 7.902 9.087 1.00 85.88 109 GLN A N 1
ATOM 808 C CA . GLN A 1 109 ? 8.771 8.179 8.217 1.00 85.88 109 GLN A CA 1
ATOM 809 C C . GLN A 1 109 ? 8.829 9.650 7.756 1.00 85.88 109 GLN A C 1
ATOM 811 O O . GLN A 1 109 ? 9.781 10.066 7.099 1.00 85.88 109 GLN A O 1
ATOM 816 N N . GLY A 1 110 ? 7.849 10.469 8.152 1.00 86.38 110 GLY A N 1
ATOM 817 C CA . GLY A 1 110 ? 7.810 11.916 7.918 1.00 86.38 110 GLY A CA 1
ATOM 818 C C . GLY A 1 110 ? 6.599 12.366 7.095 1.00 86.38 110 GLY A C 1
ATOM 819 O O . GLY A 1 110 ? 5.945 11.575 6.427 1.00 86.38 110 GLY A O 1
ATOM 820 N N . ALA A 1 111 ? 6.289 13.666 7.135 1.00 86.19 111 ALA A N 1
ATOM 821 C CA . ALA A 1 111 ? 5.048 14.205 6.564 1.00 86.19 111 ALA A CA 1
ATOM 822 C C . ALA A 1 111 ? 5.010 14.250 5.022 1.00 86.19 111 ALA A C 1
ATOM 824 O O . ALA A 1 111 ? 3.932 14.202 4.435 1.00 86.19 111 ALA A O 1
ATOM 825 N N . PHE A 1 112 ? 6.166 14.352 4.356 1.00 85.00 112 PHE A N 1
ATOM 826 C CA . PHE A 1 112 ? 6.257 14.561 2.903 1.00 85.00 112 PHE A CA 1
ATOM 827 C C . PHE A 1 112 ? 7.032 13.450 2.194 1.00 85.00 112 PHE A C 1
ATOM 829 O O . PHE A 1 112 ? 7.965 13.707 1.433 1.00 85.00 112 PHE A O 1
ATOM 836 N N . LEU A 1 113 ? 6.644 12.199 2.439 1.00 87.00 113 LEU A N 1
ATOM 837 C CA . LEU A 1 113 ? 7.189 11.063 1.707 1.00 87.00 113 LEU A CA 1
ATOM 838 C C . LEU A 1 113 ? 6.296 10.659 0.541 1.00 87.00 113 LEU A C 1
ATOM 840 O O . LEU A 1 113 ? 5.144 10.260 0.703 1.00 87.00 113 LEU A O 1
ATOM 844 N N . PHE A 1 114 ? 6.870 10.700 -0.656 1.00 86.06 114 PHE A N 1
ATOM 845 C CA . PHE A 1 114 ? 6.219 10.184 -1.848 1.00 86.06 114 PHE A CA 1
ATOM 846 C C . PHE A 1 114 ? 6.359 8.665 -1.888 1.00 86.06 114 PHE A C 1
ATOM 848 O O . PHE A 1 114 ? 7.442 8.131 -2.129 1.00 86.06 114 PHE A O 1
ATOM 855 N N . ARG A 1 115 ? 5.245 7.963 -1.659 1.00 84.44 115 ARG A N 1
ATOM 856 C CA . ARG A 1 115 ? 5.175 6.505 -1.766 1.00 84.44 115 ARG A CA 1
ATOM 857 C C . ARG A 1 115 ? 4.524 6.081 -3.075 1.00 84.44 115 ARG A C 1
ATOM 859 O O . ARG A 1 115 ? 3.432 6.549 -3.400 1.00 84.44 115 ARG A O 1
ATOM 866 N N . PRO A 1 116 ? 5.149 5.167 -3.824 1.00 89.62 116 PRO A N 1
ATOM 867 C CA . PRO A 1 116 ? 4.541 4.645 -5.028 1.00 89.62 116 PRO A CA 1
ATOM 868 C C . PRO A 1 116 ? 3.409 3.674 -4.672 1.00 89.62 116 PRO A C 1
ATOM 870 O O . PRO A 1 116 ? 3.596 2.740 -3.899 1.00 89.62 116 PRO A O 1
ATOM 873 N N . HIS A 1 117 ? 2.228 3.869 -5.261 1.00 89.50 117 HIS A N 1
ATOM 874 C CA . HIS A 1 117 ? 1.087 2.966 -5.055 1.00 89.50 117 HIS A CA 1
ATOM 875 C C . HIS A 1 117 ? 1.314 1.572 -5.680 1.00 89.50 117 HIS A C 1
ATOM 877 O O . HIS A 1 117 ? 0.735 0.582 -5.238 1.00 89.50 117 HIS A O 1
ATOM 883 N N . ARG A 1 118 ? 2.159 1.483 -6.716 1.00 93.50 118 ARG A N 1
ATOM 884 C CA . ARG A 1 118 ? 2.545 0.244 -7.412 1.00 93.50 118 ARG A CA 1
ATOM 885 C C . ARG A 1 118 ? 4.046 0.240 -7.712 1.00 93.50 118 ARG A C 1
ATOM 887 O O . ARG A 1 118 ? 4.645 1.314 -7.709 1.00 93.50 118 ARG A O 1
ATOM 894 N N . PRO A 1 119 ? 4.657 -0.924 -8.013 1.00 93.12 119 PRO A N 1
ATOM 895 C CA . PRO A 1 119 ? 6.047 -0.972 -8.451 1.00 93.12 119 PRO A CA 1
ATOM 896 C C . PRO A 1 119 ? 6.271 -0.056 -9.660 1.00 93.12 119 PRO A C 1
ATOM 898 O O . PRO A 1 119 ? 5.634 -0.233 -10.698 1.00 93.12 119 PRO A O 1
ATOM 901 N N . ASN A 1 120 ? 7.179 0.909 -9.523 1.00 94.06 120 ASN A N 1
ATOM 902 C CA . ASN A 1 120 ? 7.661 1.704 -10.646 1.00 94.06 120 ASN A CA 1
ATOM 903 C C . ASN A 1 120 ? 8.847 0.977 -11.259 1.00 94.06 120 ASN A C 1
ATOM 905 O O . ASN A 1 120 ? 9.863 0.769 -10.599 1.00 94.06 120 ASN A O 1
ATOM 909 N N . TYR A 1 121 ? 8.708 0.583 -12.515 1.00 94.44 121 TYR A N 1
ATOM 910 C CA . TYR A 1 121 ? 9.755 -0.097 -13.253 1.00 94.44 121 TYR A CA 1
ATOM 911 C C . TYR A 1 121 ? 10.152 0.729 -14.471 1.00 94.44 121 TYR A C 1
ATOM 913 O O . TYR A 1 121 ? 9.322 1.373 -15.111 1.00 94.44 121 TYR A O 1
ATOM 921 N N . PHE A 1 122 ? 11.434 0.678 -14.809 1.00 96.38 122 PHE A N 1
ATOM 922 C CA . PHE A 1 122 ? 11.964 1.240 -16.041 1.00 96.38 122 PHE A CA 1
ATOM 923 C C . PHE A 1 122 ? 12.519 0.091 -16.881 1.00 96.38 122 PHE A C 1
ATOM 925 O O . PHE A 1 122 ? 13.459 -0.584 -16.468 1.00 96.38 122 PHE A O 1
ATOM 932 N N . LEU A 1 123 ? 11.898 -0.167 -18.036 1.00 96.06 123 LEU A N 1
ATOM 933 C CA . LEU A 1 123 ? 12.330 -1.197 -18.981 1.00 96.06 123 LEU A CA 1
ATOM 934 C C . LEU A 1 123 ? 12.921 -0.506 -20.218 1.00 96.06 123 LEU A C 1
ATOM 936 O O . LEU A 1 123 ? 12.163 -0.168 -21.128 1.00 96.06 123 LEU A O 1
ATOM 940 N N . PRO A 1 124 ? 14.249 -0.293 -20.284 1.00 95.69 124 PRO A N 1
ATOM 941 C CA . PRO A 1 124 ? 14.871 0.377 -21.428 1.00 95.69 124 PRO A CA 1
ATOM 942 C C . PRO A 1 124 ? 14.808 -0.464 -22.708 1.00 95.69 124 PRO A C 1
ATOM 944 O O . PRO A 1 124 ? 14.890 0.073 -23.808 1.00 95.69 124 PRO A O 1
ATOM 947 N N . VAL A 1 125 ? 14.658 -1.784 -22.575 1.00 96.44 125 VAL A N 1
ATOM 948 C CA . VAL A 1 125 ? 14.554 -2.714 -23.699 1.00 96.44 125 VAL A CA 1
ATOM 949 C C . VAL A 1 125 ? 13.431 -3.702 -23.418 1.00 96.44 125 VAL A C 1
ATOM 951 O O . VAL A 1 125 ? 13.351 -4.285 -22.338 1.00 96.44 125 VAL A O 1
ATOM 954 N N . LYS A 1 126 ? 12.571 -3.910 -24.415 1.00 92.81 126 LYS A N 1
ATOM 955 C CA . LYS A 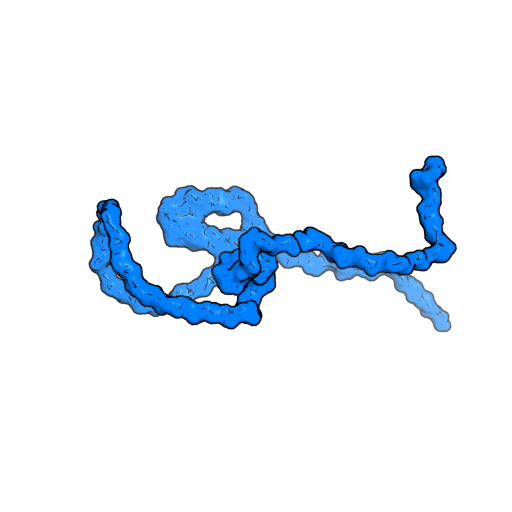1 126 ? 11.497 -4.902 -24.388 1.00 92.81 126 LYS A CA 1
ATOM 956 C C . LYS A 1 126 ? 11.502 -5.668 -25.706 1.00 92.81 126 LYS A C 1
ATOM 958 O O . LYS A 1 126 ? 11.400 -5.065 -26.768 1.00 92.81 126 LYS A O 1
ATOM 963 N N . TYR A 1 127 ? 11.572 -6.994 -25.629 1.00 94.75 127 TYR A N 1
ATOM 964 C CA . TYR A 1 127 ? 11.539 -7.891 -26.784 1.00 94.75 127 TYR A CA 1
ATOM 965 C C . TYR A 1 127 ? 10.331 -8.831 -26.693 1.00 94.75 127 TYR A C 1
ATOM 967 O O . TYR A 1 127 ? 10.014 -9.342 -25.621 1.00 94.75 127 TYR A O 1
ATOM 975 N N . SER A 1 128 ? 9.622 -9.032 -27.804 1.00 94.19 128 SER A N 1
ATOM 976 C CA . SER A 1 128 ? 8.483 -9.952 -27.903 1.00 94.19 128 SER A CA 1
ATOM 977 C C . SER A 1 128 ? 8.358 -10.448 -29.341 1.00 94.19 128 SER A C 1
ATOM 979 O O . SER A 1 128 ? 8.372 -9.642 -30.267 1.00 94.19 128 SER A O 1
ATOM 981 N N . THR A 1 129 ? 8.240 -11.763 -29.528 1.00 94.88 129 THR A N 1
ATOM 982 C CA . THR A 1 129 ? 8.186 -12.417 -30.849 1.00 94.88 129 THR A CA 1
ATOM 983 C C . THR A 1 129 ? 6.787 -12.448 -31.466 1.00 94.88 129 THR A C 1
ATOM 985 O O . THR A 1 129 ? 6.657 -12.741 -32.648 1.00 94.88 129 THR A O 1
ATOM 988 N N . SER A 1 130 ? 5.742 -12.141 -30.692 1.00 94.50 130 SER A N 1
ATOM 989 C CA . SER A 1 130 ? 4.351 -12.158 -31.157 1.00 94.50 130 SER A CA 1
ATOM 990 C C . SER A 1 130 ? 3.522 -11.055 -30.480 1.00 94.50 130 SER A C 1
ATOM 992 O O . SER A 1 130 ? 2.817 -11.326 -29.505 1.00 94.50 130 SER A O 1
ATOM 994 N N . PRO A 1 131 ? 3.603 -9.797 -30.953 1.00 92.25 131 PRO A N 1
ATOM 995 C CA . PRO A 1 131 ? 2.765 -8.704 -30.459 1.00 92.25 131 PRO A CA 1
ATOM 996 C C . PRO A 1 131 ? 1.276 -8.912 -30.783 1.00 92.25 131 PRO A C 1
ATOM 998 O O . PRO A 1 131 ? 0.930 -9.318 -31.891 1.00 92.25 131 PRO A O 1
ATOM 1001 N N . ASN A 1 132 ? 0.387 -8.604 -29.831 1.00 92.19 132 ASN A N 1
ATOM 1002 C CA . ASN A 1 132 ? -1.058 -8.654 -30.062 1.00 92.19 132 ASN A CA 1
ATOM 1003 C C . ASN A 1 132 ? -1.546 -7.371 -30.759 1.00 92.19 132 ASN A C 1
ATOM 1005 O O . ASN A 1 132 ? -1.563 -6.309 -30.136 1.00 92.19 132 ASN A O 1
ATOM 1009 N N . ASN A 1 133 ? -1.970 -7.489 -32.021 1.00 92.56 133 ASN A N 1
ATOM 1010 C CA . ASN A 1 133 ? -2.437 -6.366 -32.840 1.00 92.56 133 ASN A CA 1
ATOM 1011 C C . ASN A 1 133 ? -3.966 -6.304 -33.017 1.00 92.56 133 ASN A C 1
ATOM 1013 O O . ASN A 1 133 ? -4.456 -5.389 -33.672 1.00 92.56 133 ASN A O 1
ATOM 1017 N N . THR A 1 134 ? -4.736 -7.231 -32.432 1.00 94.00 134 THR A N 1
ATOM 1018 C CA . THR A 1 134 ? -6.202 -7.263 -32.593 1.00 94.00 134 THR A CA 1
ATOM 1019 C C . THR A 1 134 ? -6.957 -6.004 -32.136 1.00 94.00 134 THR A C 1
ATOM 1021 O O . THR A 1 134 ? -7.975 -5.714 -32.752 1.00 94.00 134 THR A O 1
ATOM 1024 N N . PRO A 1 135 ? -6.539 -5.236 -31.104 1.00 92.12 135 PRO A N 1
ATOM 1025 C CA . PRO A 1 135 ? -7.306 -4.067 -30.662 1.00 92.12 135 PRO A CA 1
ATOM 1026 C C . PRO A 1 135 ? -7.073 -2.806 -31.515 1.00 92.12 135 PRO A C 1
ATOM 1028 O O . PRO A 1 135 ? -7.620 -1.759 -31.185 1.00 92.12 135 PRO A O 1
ATOM 1031 N N . PHE A 1 136 ? -6.250 -2.880 -32.569 1.00 87.56 136 PHE A N 1
ATOM 1032 C CA . PHE A 1 136 ? -5.933 -1.746 -33.449 1.00 87.56 136 PHE A CA 1
ATOM 1033 C C . PHE A 1 136 ? -6.546 -1.865 -34.860 1.00 87.56 136 PHE A C 1
ATOM 1035 O O . PHE A 1 136 ? -6.181 -1.073 -35.729 1.00 87.56 136 PHE A O 1
ATOM 1042 N N . GLN A 1 137 ? -7.411 -2.862 -35.104 1.00 77.25 137 GLN A N 1
ATOM 1043 C CA . GLN A 1 137 ? -8.153 -3.050 -36.364 1.00 77.25 137 GLN A CA 1
ATOM 1044 C C . GLN A 1 137 ? -9.521 -2.371 -36.342 1.00 77.25 137 GLN A C 1
ATOM 1046 O O . GLN A 1 137 ? -10.138 -2.324 -35.255 1.00 77.25 137 GLN A O 1
#

Secondary structure (DSSP, 8-state):
-------THHHHTSSSTT------PPPHHHHHHHHT--SHHHHHHHHHHHTT--PPP--------S----------------PPPP-PPPGGGS-HHHHHHT-SGGG---TT----SS-----S----SS---GGG-

Sequence (137 aa):
MANKHYSPRILLALLGTGLLGHGQAASISEWEGCSSIPADVDRLACYDRVSGRSQPQPEAAPIPPADAKRADLQPGLPPVAAQPVPVAPDPELLSTLSRHWELDDEAKQGAFLFRPHRPNYFLPVKYSTSPNNTPFQ

Foldseek 3Di:
DDPDPDDCVVVVVVVPPPPPPPPPQQDPVQLVVLVPDPDPVSSVVSVCVNVVNDPDPPPDDDDDDPDDPDDDDDDDDDPPPPDPPPPPPDLVPDDPCCLVVVPDVSNDPDDDDDDDPDDDDDDPDDDDPDDDPVVVD